Protein AF-A0A0J7YP40-F1 (afdb_monomer_lite)

InterPro domains:
  IPR021047 Mannosyltransferase 1, CMT1 [PF11735] (93-176)
  IPR021047 Mannosyltransferase 1, CMT1 [PTHR34144] (79-176)

Structure (mmCIF, N/CA/C/O backbone):
data_AF-A0A0J7YP40-F1
#
_entry.id   AF-A0A0J7YP40-F1
#
loop_
_atom_site.group_PDB
_atom_site.id
_atom_site.type_symbol
_atom_site.label_atom_id
_atom_site.label_alt_id
_atom_site.label_comp_id
_atom_site.label_asym_id
_atom_site.label_entity_id
_atom_site.label_seq_id
_atom_site.pdbx_PDB_ins_code
_atom_site.Cartn_x
_atom_site.Cartn_y
_atom_site.Cartn_z
_atom_site.occupancy
_atom_site.B_iso_or_equiv
_atom_site.auth_seq_id
_atom_site.auth_comp_id
_atom_site.auth_asym_id
_atom_site.auth_atom_id
_atom_site.pdbx_PDB_model_num
ATOM 1 N N . MET A 1 1 ? 28.991 -46.142 100.843 1.00 39.66 1 MET A N 1
ATOM 2 C CA . MET A 1 1 ? 30.135 -45.922 101.763 1.00 39.66 1 MET A CA 1
ATOM 3 C C . MET A 1 1 ? 31.035 -44.859 101.138 1.00 39.66 1 MET A C 1
ATOM 5 O O . MET A 1 1 ? 31.374 -45.034 99.983 1.00 39.66 1 MET A O 1
ATOM 9 N N . MET A 1 2 ? 31.098 -43.650 101.729 1.00 40.28 2 MET A N 1
ATOM 10 C CA . MET A 1 2 ? 32.294 -43.048 102.390 1.00 40.28 2 MET A CA 1
ATOM 11 C C . MET A 1 2 ? 33.470 -42.785 101.426 1.00 40.28 2 MET A C 1
ATOM 13 O O . MET A 1 2 ? 33.826 -43.689 100.695 1.00 40.28 2 MET A O 1
ATOM 17 N N . ARG A 1 3 ? 34.196 -41.657 101.361 1.00 39.19 3 ARG A N 1
ATOM 18 C CA . ARG A 1 3 ? 34.446 -40.429 102.162 1.00 39.19 3 ARG A CA 1
ATOM 19 C C . ARG A 1 3 ? 35.224 -39.481 101.203 1.00 39.19 3 ARG A C 1
ATOM 21 O O . ARG A 1 3 ? 36.036 -39.969 100.434 1.00 39.19 3 ARG A O 1
ATOM 28 N N . PHE A 1 4 ? 34.892 -38.199 101.042 1.00 45.31 4 PHE A N 1
ATOM 29 C CA . PHE A 1 4 ? 35.389 -37.008 101.766 1.00 45.31 4 PHE A CA 1
ATOM 30 C C . PHE A 1 4 ? 36.916 -36.727 101.788 1.00 45.31 4 PHE A C 1
ATOM 32 O O . PHE A 1 4 ? 37.650 -37.417 102.487 1.00 45.31 4 PHE A O 1
ATOM 39 N N . ARG A 1 5 ? 37.270 -35.562 101.197 1.00 44.53 5 ARG A N 1
ATOM 40 C CA . ARG A 1 5 ? 38.175 -34.461 101.646 1.00 44.53 5 ARG A CA 1
ATOM 41 C C . ARG A 1 5 ? 39.448 -34.180 100.831 1.00 44.53 5 ARG A C 1
ATOM 43 O O . ARG A 1 5 ? 40.291 -35.047 100.672 1.00 44.53 5 ARG A O 1
ATOM 50 N N . GLY A 1 6 ? 39.620 -32.890 100.496 1.00 41.06 6 GLY A N 1
ATOM 51 C CA . GLY A 1 6 ? 40.925 -32.268 100.238 1.00 41.06 6 GLY A CA 1
ATOM 52 C C . GLY A 1 6 ? 40.904 -30.922 99.486 1.00 41.06 6 GLY A C 1
ATOM 53 O O . GLY A 1 6 ? 41.303 -30.879 98.334 1.00 41.06 6 GLY A O 1
ATOM 54 N N . LEU A 1 7 ? 40.466 -29.833 100.132 1.00 44.47 7 LEU A N 1
ATOM 55 C CA . LEU A 1 7 ? 41.018 -28.461 99.957 1.00 44.47 7 LEU A CA 1
ATOM 56 C C . LEU A 1 7 ? 42.081 -28.260 101.074 1.00 44.47 7 LEU A C 1
ATOM 58 O O . LEU A 1 7 ? 42.021 -29.065 102.012 1.00 44.47 7 LEU A O 1
ATOM 62 N N . PRO A 1 8 ? 42.981 -27.238 101.105 1.00 65.12 8 PRO A N 1
ATOM 63 C CA . PRO A 1 8 ? 42.930 -25.884 100.503 1.00 65.12 8 PRO A CA 1
ATOM 64 C C . PRO A 1 8 ? 44.273 -25.458 99.820 1.00 65.12 8 PRO A C 1
ATOM 66 O O . PRO A 1 8 ? 45.172 -26.279 99.720 1.00 65.12 8 PRO A O 1
ATOM 69 N N . THR A 1 9 ? 44.457 -24.277 99.204 1.00 48.59 9 THR A N 1
ATOM 70 C CA . THR A 1 9 ? 44.850 -22.992 99.840 1.00 48.59 9 THR A CA 1
ATOM 71 C C . THR A 1 9 ? 44.718 -21.785 98.885 1.00 48.59 9 THR A C 1
ATOM 73 O O . THR A 1 9 ? 45.207 -21.813 97.760 1.00 48.59 9 THR A O 1
ATOM 76 N N . SER A 1 10 ? 44.105 -20.711 99.399 1.00 47.28 10 SER A N 1
ATOM 77 C CA . SER A 1 10 ? 44.165 -19.290 98.964 1.00 47.28 10 SER A CA 1
ATOM 78 C C . SER A 1 10 ? 45.538 -18.655 99.338 1.00 47.28 10 SER A C 1
ATOM 80 O O . SER A 1 10 ? 46.290 -19.376 99.998 1.00 47.28 10 SER A O 1
ATOM 82 N N . PRO A 1 11 ? 45.897 -17.361 99.075 1.00 58.59 11 PRO A N 1
ATOM 83 C CA . PRO A 1 11 ? 45.049 -16.194 98.738 1.00 58.59 11 PRO A CA 1
ATOM 84 C C . PRO A 1 11 ? 45.620 -15.161 97.712 1.00 58.59 11 PRO A C 1
ATOM 86 O O . PRO A 1 11 ? 46.796 -15.171 97.370 1.00 58.59 11 PRO A O 1
ATOM 89 N N . SER A 1 12 ? 44.793 -14.160 97.362 1.00 44.44 12 SER A N 1
ATOM 90 C CA . SER A 1 12 ? 45.081 -12.711 97.543 1.00 44.44 12 SER A CA 1
ATOM 91 C C . SER A 1 12 ? 44.938 -11.779 96.320 1.00 44.44 12 SER A C 1
ATOM 93 O O . SER A 1 12 ? 45.578 -11.961 95.292 1.00 44.44 12 SER A O 1
ATOM 95 N N . ALA A 1 13 ? 44.181 -10.700 96.578 1.00 46.19 13 ALA A N 1
ATOM 96 C CA . ALA A 1 13 ? 44.248 -9.332 96.039 1.00 46.19 13 ALA A CA 1
ATOM 97 C C . ALA A 1 13 ? 43.565 -8.959 94.696 1.00 46.19 13 ALA A C 1
ATOM 99 O O . ALA A 1 13 ? 44.103 -9.111 93.606 1.00 46.19 13 ALA A O 1
ATOM 100 N N . SER A 1 14 ? 42.395 -8.323 94.840 1.00 45.34 14 SER A N 1
ATOM 101 C CA . SER A 1 14 ? 41.750 -7.317 93.962 1.00 45.34 14 SER A CA 1
ATOM 102 C C . SER A 1 14 ? 42.517 -5.959 93.995 1.00 45.34 14 SER A C 1
ATOM 104 O O . SER A 1 14 ? 43.523 -5.890 94.700 1.00 45.34 14 SER A O 1
ATOM 106 N N . PRO A 1 15 ? 42.012 -4.797 93.495 1.00 62.66 15 PRO A N 1
ATOM 107 C CA . PRO A 1 15 ? 41.138 -4.438 92.352 1.00 62.66 15 PRO A CA 1
ATOM 108 C C . PRO A 1 15 ? 41.647 -3.187 91.556 1.00 62.66 15 PRO A C 1
ATOM 110 O O . PRO A 1 15 ? 42.457 -2.418 92.060 1.00 62.66 15 PRO A O 1
ATOM 113 N N . THR A 1 16 ? 41.115 -2.884 90.357 1.00 46.91 16 THR A N 1
ATOM 114 C CA . THR A 1 16 ? 41.005 -1.509 89.759 1.00 46.91 16 THR A CA 1
ATOM 115 C C . THR A 1 16 ? 40.240 -1.611 88.421 1.00 46.91 16 THR A C 1
ATOM 117 O O . THR A 1 16 ? 40.677 -2.321 87.530 1.00 46.91 16 THR A O 1
ATOM 120 N N . ARG A 1 17 ? 38.967 -1.205 88.288 1.00 43.84 17 ARG A N 1
ATOM 121 C CA . ARG A 1 17 ? 38.356 0.144 88.170 1.00 43.84 17 ARG A CA 1
ATOM 122 C C . ARG A 1 17 ? 38.674 0.878 86.853 1.00 43.84 17 ARG A C 1
ATOM 124 O O . ARG A 1 17 ? 39.747 1.452 86.740 1.00 43.84 17 ARG A O 1
ATOM 131 N N . SER A 1 18 ? 37.696 0.933 85.938 1.00 46.22 18 SER A N 1
ATOM 132 C CA . SER A 1 18 ? 37.296 2.050 85.032 1.00 46.22 18 SER A CA 1
ATOM 133 C C . SER A 1 18 ? 36.502 1.453 83.850 1.00 46.22 18 SER A C 1
ATOM 135 O O . SER A 1 18 ? 36.975 0.549 83.182 1.00 46.22 18 SER A O 1
ATOM 137 N N . ALA A 1 19 ? 35.183 1.639 83.778 1.00 47.75 19 ALA A N 1
ATOM 138 C CA . ALA A 1 19 ? 34.480 2.805 83.237 1.00 47.75 19 ALA A CA 1
ATOM 139 C C . ALA A 1 19 ? 34.604 2.933 81.702 1.00 47.75 19 ALA A C 1
ATOM 141 O O . ALA A 1 19 ? 35.663 3.269 81.192 1.00 47.75 19 ALA A O 1
ATOM 142 N N . ASP A 1 20 ? 33.461 2.756 81.029 1.00 43.34 20 ASP A N 1
ATOM 143 C CA . ASP A 1 20 ? 32.843 3.765 80.150 1.00 43.34 20 ASP A CA 1
ATOM 144 C C . ASP A 1 20 ? 32.531 3.385 78.683 1.00 43.34 20 ASP A C 1
ATOM 146 O O . ASP A 1 20 ? 33.316 2.800 77.942 1.00 43.34 20 ASP A O 1
ATOM 150 N N . SER A 1 21 ? 31.362 3.887 78.283 1.00 46.31 21 SER A N 1
ATOM 151 C CA . SER A 1 21 ? 30.910 4.272 76.947 1.00 46.31 21 SER A CA 1
ATOM 152 C C . SER A 1 21 ? 30.379 3.210 75.971 1.00 46.31 21 SER A C 1
ATOM 154 O O . SER A 1 21 ? 31.055 2.588 75.159 1.00 46.31 21 SER A O 1
ATOM 156 N N . SER A 1 22 ? 29.052 3.140 75.992 1.00 49.66 22 SER A N 1
ATOM 157 C CA . SER A 1 22 ? 28.159 2.981 74.848 1.00 49.66 22 SER A CA 1
ATOM 158 C C . SER A 1 22 ? 28.626 3.678 73.558 1.00 49.66 22 SER A C 1
ATOM 160 O O . SER A 1 22 ? 28.793 4.898 73.552 1.00 49.66 22 SER A O 1
ATOM 162 N N . GLN A 1 23 ? 28.649 2.954 72.434 1.00 51.03 23 GLN A N 1
ATOM 163 C CA . GLN A 1 23 ? 28.445 3.545 71.106 1.00 51.03 23 GLN A CA 1
ATOM 164 C C . GLN A 1 23 ? 27.431 2.730 70.289 1.00 51.03 23 GLN A C 1
ATOM 166 O O . GLN A 1 23 ? 27.604 1.547 70.009 1.00 51.03 23 GLN A O 1
ATOM 171 N N . SER A 1 24 ? 26.337 3.415 69.960 1.00 46.12 24 SER A N 1
ATOM 172 C CA . SER A 1 24 ? 25.225 3.004 69.101 1.00 46.12 24 SER A CA 1
ATOM 173 C C . SER A 1 24 ? 25.633 3.021 67.618 1.00 46.12 24 SER A C 1
ATOM 175 O O . SER A 1 24 ? 26.339 3.946 67.212 1.00 46.12 24 SER A O 1
ATOM 177 N N . PRO A 1 25 ? 25.165 2.086 66.766 1.00 44.78 25 PRO A N 1
ATOM 178 C CA . PRO A 1 25 ? 25.345 2.194 65.327 1.00 44.78 25 PRO A CA 1
ATOM 179 C C . PRO A 1 25 ? 24.232 3.066 64.725 1.00 44.78 25 PRO A C 1
ATOM 181 O O . PRO A 1 25 ? 23.119 2.609 64.455 1.00 44.78 25 PRO A O 1
ATOM 184 N N . SER A 1 26 ? 24.539 4.335 64.461 1.00 50.38 26 SER A N 1
ATOM 185 C CA . SER A 1 26 ? 23.701 5.239 63.671 1.00 50.38 26 SER A CA 1
ATOM 186 C C . SER A 1 26 ? 23.704 4.831 62.189 1.00 50.38 26 SER A C 1
ATOM 188 O O . SER A 1 26 ? 24.499 5.289 61.371 1.00 50.38 26 SER A O 1
ATOM 190 N N . ARG A 1 27 ? 22.762 3.962 61.806 1.00 53.00 27 ARG A N 1
ATOM 191 C CA . ARG A 1 27 ? 22.395 3.715 60.401 1.00 53.00 27 ARG A CA 1
ATOM 192 C C . ARG A 1 27 ? 21.498 4.850 59.892 1.00 53.00 27 ARG A C 1
ATOM 194 O O . ARG A 1 27 ? 20.284 4.715 59.814 1.00 53.00 27 ARG A O 1
ATOM 201 N N . GLY A 1 28 ? 22.117 5.966 59.519 1.00 48.25 28 GLY A N 1
ATOM 202 C CA . GLY A 1 28 ? 21.492 7.042 58.749 1.00 48.25 28 GLY A CA 1
ATOM 203 C C . GLY A 1 28 ? 22.189 7.179 57.402 1.00 48.25 28 GLY A C 1
ATOM 204 O O . GLY A 1 28 ? 23.058 8.028 57.241 1.00 48.25 28 GLY A O 1
ATOM 205 N N . ARG A 1 29 ? 21.857 6.314 56.435 1.00 54.88 29 ARG A N 1
ATOM 206 C CA . ARG A 1 29 ? 22.347 6.437 55.056 1.00 54.88 29 ARG A CA 1
ATOM 207 C C . ARG A 1 29 ? 21.562 7.577 54.396 1.00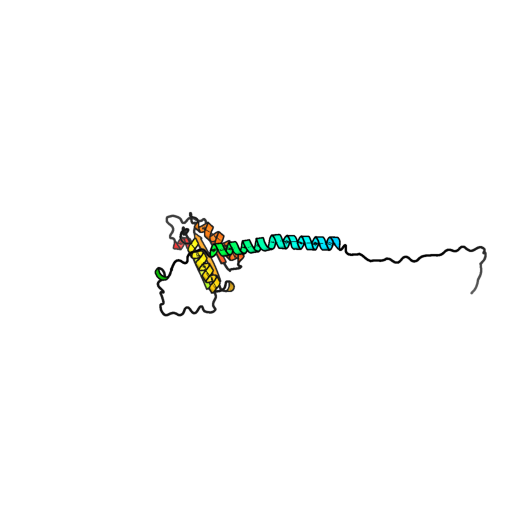 54.88 29 ARG A C 1
ATOM 209 O O . ARG A 1 29 ? 20.516 7.347 53.799 1.00 54.88 29 ARG A O 1
ATOM 216 N N . LEU A 1 30 ? 22.036 8.806 54.596 1.00 56.91 30 LEU A N 1
ATOM 217 C CA . LEU A 1 30 ? 21.569 9.996 53.890 1.00 56.91 30 LEU A CA 1
ATOM 218 C C . LEU A 1 30 ? 21.692 9.726 52.389 1.00 56.91 30 LEU A C 1
ATOM 220 O O . LEU A 1 30 ? 22.792 9.553 51.868 1.00 56.91 30 LEU A O 1
ATOM 224 N N . LEU A 1 31 ? 20.549 9.623 51.712 1.00 60.34 31 LEU A N 1
ATOM 225 C CA . LEU A 1 31 ? 20.492 9.672 50.259 1.00 60.34 31 LEU A CA 1
ATOM 226 C C . LEU A 1 31 ? 21.111 11.003 49.842 1.00 60.34 31 LEU A C 1
ATOM 228 O O . LEU A 1 31 ? 20.612 12.063 50.218 1.00 60.34 31 LEU A O 1
ATOM 232 N N . ASP A 1 32 ? 22.219 10.928 49.113 1.00 64.88 32 ASP A N 1
ATOM 233 C CA . ASP A 1 32 ? 22.899 12.078 48.540 1.00 64.88 32 ASP A CA 1
ATOM 234 C C . ASP A 1 32 ? 21.933 12.781 47.575 1.00 64.88 32 ASP A C 1
ATOM 236 O O . ASP A 1 32 ? 21.699 12.361 46.437 1.00 64.88 32 ASP A O 1
ATOM 240 N N . THR A 1 33 ? 21.286 13.829 48.081 1.00 69.44 33 THR A N 1
ATOM 241 C CA . THR A 1 33 ? 20.255 14.596 47.377 1.00 69.44 33 THR A CA 1
ATOM 242 C C . THR A 1 33 ? 20.808 15.254 46.117 1.00 69.44 33 THR A C 1
ATOM 244 O O . THR A 1 33 ? 20.043 15.569 45.205 1.00 69.44 33 THR A O 1
ATOM 247 N N . SER A 1 34 ? 22.131 15.418 46.021 1.00 74.25 34 SER A N 1
ATOM 248 C CA . SER A 1 34 ? 22.795 15.957 44.840 1.00 74.25 34 SER A CA 1
ATOM 249 C C . SER A 1 34 ? 22.757 14.968 43.669 1.00 74.25 34 SER A C 1
ATOM 251 O O . SER A 1 34 ? 22.319 15.337 42.579 1.00 74.25 34 SER A O 1
ATOM 253 N N . ALA A 1 35 ? 23.095 13.697 43.901 1.00 76.88 35 ALA A N 1
ATOM 254 C CA . ALA A 1 35 ? 23.077 12.648 42.883 1.00 76.88 35 ALA A CA 1
ATOM 255 C C . ALA A 1 35 ? 21.660 12.404 42.338 1.00 76.88 35 ALA A C 1
ATOM 257 O O . ALA A 1 35 ? 21.463 12.248 41.132 1.00 76.88 35 ALA A O 1
ATOM 258 N N . PHE A 1 36 ? 20.656 12.454 43.217 1.00 79.81 36 PHE A N 1
ATOM 259 C CA . PHE A 1 36 ? 19.253 12.324 42.823 1.00 79.81 36 PHE A CA 1
ATOM 260 C C . PHE A 1 36 ? 18.783 13.491 41.942 1.00 79.81 36 PHE A C 1
ATOM 262 O O . PHE A 1 36 ? 18.104 13.282 40.936 1.00 79.81 36 PHE A O 1
ATOM 269 N N . ARG A 1 37 ? 19.198 14.724 42.263 1.00 84.44 37 ARG A N 1
ATOM 270 C CA . ARG A 1 37 ? 18.891 15.902 41.438 1.00 84.44 37 ARG A CA 1
ATOM 271 C C . ARG A 1 37 ? 19.542 15.799 40.059 1.00 84.44 37 ARG A C 1
ATOM 273 O O . ARG A 1 37 ? 18.862 16.039 39.066 1.00 84.44 37 ARG A O 1
ATOM 280 N N . TRP A 1 38 ? 20.807 15.385 39.980 1.00 86.38 38 TRP A N 1
A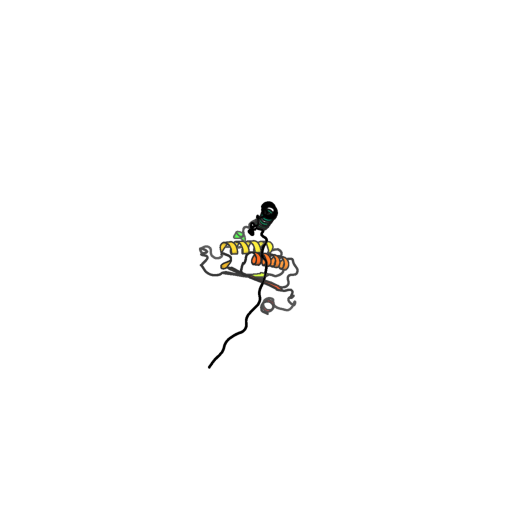TOM 281 C CA . TRP A 1 38 ? 21.496 15.176 38.701 1.00 86.38 38 TRP A CA 1
ATOM 282 C C . TRP A 1 38 ? 20.844 14.088 37.841 1.00 86.38 38 TRP A C 1
ATOM 284 O O . TRP A 1 38 ? 20.699 14.279 36.634 1.00 86.38 38 TRP A O 1
ATOM 294 N N . ALA A 1 39 ? 20.374 12.996 38.449 1.00 85.56 39 ALA A N 1
ATOM 295 C CA . ALA A 1 39 ? 19.645 11.949 37.735 1.00 85.56 39 ALA A CA 1
ATOM 296 C C . ALA A 1 39 ? 18.328 12.465 37.128 1.00 85.56 39 ALA A C 1
ATOM 298 O O . ALA A 1 39 ? 18.036 12.181 35.966 1.00 85.56 39 ALA A O 1
ATOM 299 N N . ILE A 1 40 ? 17.563 13.277 37.869 1.00 87.19 40 ILE A N 1
ATOM 300 C CA . ILE A 1 40 ? 16.329 13.894 37.353 1.00 87.19 40 ILE A CA 1
ATOM 301 C C . ILE A 1 40 ? 16.636 14.843 36.192 1.00 87.19 40 ILE A C 1
ATOM 303 O O . ILE A 1 40 ? 15.962 14.777 35.165 1.00 87.19 40 ILE A O 1
ATOM 307 N N . PHE A 1 41 ? 17.660 15.692 36.320 1.00 89.31 41 PHE A N 1
ATOM 308 C CA . PHE A 1 41 ? 18.065 16.593 35.237 1.00 89.31 41 PHE A CA 1
ATOM 309 C C . PHE A 1 41 ? 18.489 15.828 33.982 1.00 89.31 41 PHE A C 1
ATOM 311 O O . PHE A 1 41 ? 18.100 16.208 32.879 1.00 89.31 41 PHE A O 1
ATOM 318 N N . PHE A 1 42 ? 19.232 14.733 34.138 1.00 88.69 42 PHE A N 1
ATOM 319 C CA . PHE A 1 42 ? 19.647 13.895 33.019 1.00 88.69 42 PHE A CA 1
ATOM 320 C C . PHE A 1 42 ? 18.451 13.235 32.321 1.00 88.69 42 PHE A C 1
ATOM 322 O O . PHE A 1 42 ? 18.344 13.298 31.098 1.00 88.69 42 PHE A O 1
ATOM 329 N N . ILE A 1 43 ? 17.508 12.669 33.083 1.00 88.94 43 ILE A N 1
ATOM 330 C CA . ILE A 1 43 ? 16.284 12.073 32.526 1.00 88.94 43 ILE A CA 1
ATOM 331 C C . ILE A 1 43 ? 15.446 13.138 31.808 1.00 88.94 43 ILE A C 1
ATOM 333 O O . ILE A 1 43 ? 15.015 12.914 30.678 1.00 88.94 43 ILE A O 1
ATOM 337 N N . ALA A 1 44 ? 15.253 14.308 32.421 1.00 89.19 44 ALA A N 1
ATOM 338 C CA . ALA A 1 44 ? 14.511 15.407 31.811 1.00 89.19 44 ALA A CA 1
ATOM 339 C C . ALA A 1 44 ? 15.171 15.880 30.507 1.00 89.19 44 ALA A C 1
ATOM 341 O O . ALA A 1 44 ? 14.476 16.072 29.513 1.00 89.19 44 ALA A O 1
ATOM 342 N N . LEU A 1 45 ? 16.502 15.997 30.475 1.00 91.12 45 LEU A N 1
ATOM 343 C CA . LEU A 1 45 ? 17.256 16.368 29.278 1.00 91.12 45 LEU A CA 1
ATOM 344 C C . LEU A 1 45 ? 17.094 15.329 28.160 1.00 91.12 45 LEU A C 1
ATOM 346 O O . LEU A 1 45 ? 16.833 15.699 27.017 1.00 91.12 45 LEU A O 1
ATOM 350 N N . VAL A 1 46 ? 17.198 14.037 28.484 1.00 88.12 46 VAL A N 1
ATOM 351 C CA . VAL A 1 46 ? 16.989 12.955 27.510 1.00 88.12 46 VAL A CA 1
ATOM 352 C C . VAL A 1 46 ? 15.568 13.003 26.955 1.00 88.12 46 VAL A C 1
ATOM 354 O O . VAL A 1 46 ? 15.401 12.950 25.741 1.00 88.12 46 VAL A O 1
ATOM 357 N N . VAL A 1 47 ? 14.549 13.174 27.802 1.00 88.00 47 VAL A N 1
ATOM 358 C CA . VAL A 1 47 ? 13.150 13.283 27.358 1.00 88.00 47 VAL A CA 1
ATOM 359 C C . VAL A 1 47 ? 12.946 14.523 26.485 1.00 88.00 47 VAL A C 1
ATOM 361 O O . VAL A 1 47 ? 12.373 14.412 25.405 1.00 88.00 47 VAL A O 1
ATOM 364 N N . ILE A 1 48 ? 13.457 15.687 26.885 1.00 88.19 48 ILE A N 1
ATOM 365 C CA . ILE A 1 48 ? 13.328 16.937 26.119 1.00 88.19 48 ILE A CA 1
ATOM 366 C C . ILE A 1 48 ? 14.031 16.844 24.760 1.00 88.19 48 ILE A C 1
ATOM 368 O O . ILE A 1 48 ? 13.551 17.433 23.798 1.00 88.19 48 ILE A O 1
ATOM 372 N N . LEU A 1 49 ? 15.132 16.099 24.647 1.00 83.19 49 LEU A N 1
ATOM 373 C CA . LEU A 1 49 ? 15.845 15.937 23.379 1.00 83.19 49 LEU A CA 1
ATOM 374 C C . LEU A 1 49 ? 15.239 14.835 22.491 1.00 83.19 49 LEU A C 1
ATOM 376 O O . LEU A 1 49 ? 15.111 15.025 21.282 1.00 83.19 49 LEU A O 1
ATOM 380 N N . PHE A 1 50 ? 14.829 13.697 23.061 1.00 81.44 50 PHE A N 1
ATOM 381 C CA . PHE A 1 50 ? 14.340 12.545 22.287 1.00 81.44 50 PHE A CA 1
ATOM 382 C C . PHE A 1 50 ? 12.842 12.591 21.973 1.00 81.44 50 PHE A C 1
ATOM 384 O O . PHE A 1 50 ? 12.423 12.157 20.895 1.00 81.44 50 PHE A O 1
ATOM 391 N N . LEU A 1 51 ? 12.009 13.107 22.878 1.00 79.31 51 LEU A N 1
ATOM 392 C CA . LEU A 1 51 ? 10.559 13.129 22.690 1.00 79.31 51 LEU A CA 1
ATOM 393 C C . LEU A 1 51 ? 10.133 13.993 21.484 1.00 79.31 51 LEU A C 1
ATOM 395 O O . LEU A 1 51 ? 9.428 13.465 20.627 1.00 79.31 51 LEU A O 1
ATOM 399 N N . PRO A 1 52 ? 10.584 15.253 21.309 1.00 78.44 52 PRO A N 1
ATOM 400 C CA . PRO A 1 52 ? 10.196 16.041 20.139 1.00 78.44 52 PRO A CA 1
ATOM 401 C C . PRO A 1 52 ? 10.788 15.486 18.841 1.00 78.44 52 PRO A C 1
ATOM 403 O O . PRO A 1 52 ? 10.135 15.577 17.805 1.00 78.44 52 PRO A O 1
ATOM 406 N N . TYR A 1 53 ? 11.966 14.852 18.878 1.00 80.06 53 TYR A N 1
ATOM 407 C CA . TYR A 1 53 ? 12.549 14.209 17.697 1.00 80.06 53 TYR A CA 1
ATOM 408 C C . TYR A 1 53 ? 11.696 13.030 17.213 1.00 80.06 53 TYR A C 1
ATOM 410 O O . TYR A 1 53 ? 11.368 12.928 16.030 1.00 80.06 53 TYR A O 1
ATOM 418 N N . THR A 1 54 ? 11.271 12.160 18.132 1.00 77.81 54 THR A N 1
ATOM 419 C CA . THR A 1 54 ? 10.412 11.013 17.798 1.00 77.81 54 THR A CA 1
ATOM 420 C C . THR A 1 54 ? 9.017 11.448 17.347 1.00 77.81 54 THR A C 1
ATOM 422 O O . THR A 1 54 ? 8.475 10.876 16.397 1.00 77.81 54 THR A O 1
ATOM 425 N N . LEU A 1 55 ? 8.456 12.492 17.961 1.00 78.69 55 LEU A N 1
ATOM 426 C CA . LEU A 1 55 ? 7.149 13.045 17.604 1.00 78.69 55 LEU A CA 1
ATOM 427 C C . LEU A 1 55 ? 7.190 13.748 16.237 1.00 78.69 55 LEU A C 1
ATOM 429 O O . LEU A 1 55 ? 6.338 13.486 15.389 1.00 78.69 55 LEU A O 1
ATOM 433 N N . ALA A 1 56 ? 8.231 14.542 15.968 1.00 76.12 56 ALA A N 1
ATOM 434 C CA . ALA A 1 56 ? 8.459 15.167 14.666 1.00 76.12 56 ALA A CA 1
ATOM 435 C C . ALA A 1 56 ? 8.696 14.128 13.561 1.00 76.12 56 ALA A C 1
ATOM 437 O O . ALA A 1 56 ? 8.135 14.257 12.476 1.00 76.12 56 ALA A O 1
ATOM 438 N N . ALA A 1 57 ? 9.457 13.062 13.828 1.00 71.56 57 ALA A N 1
ATOM 439 C CA . ALA A 1 57 ? 9.662 11.975 12.869 1.00 71.56 57 ALA A CA 1
ATOM 440 C C . ALA A 1 57 ? 8.357 11.221 12.552 1.00 71.56 57 ALA A C 1
ATOM 442 O O . ALA A 1 57 ? 8.115 10.862 11.395 1.00 71.56 57 ALA A O 1
ATOM 443 N N . ARG A 1 58 ? 7.491 11.013 13.555 1.00 69.81 58 ARG A N 1
ATOM 444 C CA . ARG A 1 58 ? 6.148 10.437 13.363 1.00 69.81 58 ARG A CA 1
ATOM 445 C C . ARG A 1 58 ? 5.245 11.360 12.542 1.00 69.81 58 ARG A C 1
ATOM 447 O O . ARG A 1 58 ? 4.588 10.877 11.619 1.00 69.81 58 ARG A O 1
ATOM 454 N N . LEU A 1 59 ? 5.270 12.665 12.816 1.00 70.06 59 LEU A N 1
ATOM 455 C CA . LEU A 1 59 ? 4.516 13.680 12.070 1.00 70.06 59 LEU A CA 1
ATOM 456 C C . LEU A 1 59 ? 5.002 13.829 10.619 1.00 70.06 59 LEU A C 1
ATOM 458 O O . LEU A 1 59 ? 4.197 13.888 9.695 1.00 70.06 59 LEU A O 1
ATOM 462 N N . LEU A 1 60 ? 6.316 13.824 10.372 1.00 65.81 60 LEU A N 1
ATOM 463 C CA . LEU A 1 60 ? 6.852 13.911 9.009 1.00 65.81 60 LEU A CA 1
ATOM 464 C C . LEU A 1 60 ? 6.501 12.677 8.169 1.00 65.81 60 LEU A C 1
ATOM 466 O O . LEU A 1 60 ? 6.212 12.805 6.976 1.00 65.81 60 LEU A O 1
ATOM 470 N N . LYS A 1 61 ? 6.519 11.484 8.780 1.00 59.53 61 LYS A N 1
ATOM 471 C CA . LYS A 1 61 ? 6.090 10.245 8.113 1.00 59.53 61 LYS A CA 1
ATOM 472 C C . LYS A 1 61 ? 4.616 10.297 7.709 1.00 59.53 61 LYS A C 1
ATOM 474 O O . LYS A 1 61 ? 4.297 9.882 6.599 1.00 59.53 61 LYS A O 1
ATOM 479 N N . THR A 1 62 ? 3.744 10.834 8.562 1.00 57.16 62 THR A N 1
ATOM 480 C CA . THR A 1 62 ? 2.312 10.996 8.249 1.00 57.16 62 THR A CA 1
ATOM 481 C C . THR A 1 62 ? 2.085 12.052 7.166 1.00 57.16 62 THR A C 1
ATOM 483 O O . THR A 1 62 ? 1.372 11.794 6.200 1.00 57.16 62 THR A O 1
ATOM 486 N N . MET A 1 63 ? 2.764 13.199 7.241 1.00 55.53 63 MET A N 1
ATOM 487 C CA . MET A 1 63 ? 2.609 14.287 6.264 1.00 55.53 63 MET A CA 1
ATOM 488 C C . MET A 1 63 ? 3.071 13.912 4.848 1.00 55.53 63 MET A C 1
ATOM 490 O O . MET A 1 63 ? 2.458 14.342 3.872 1.00 55.53 63 MET A O 1
ATOM 494 N N . ARG A 1 64 ? 4.106 13.068 4.700 1.00 54.50 64 ARG A N 1
ATOM 495 C CA . ARG A 1 64 ? 4.549 12.590 3.374 1.00 54.50 64 ARG A CA 1
ATOM 496 C C . ARG A 1 64 ? 3.513 11.722 2.655 1.00 54.50 64 ARG A C 1
ATOM 498 O O . ARG A 1 64 ? 3.521 11.698 1.430 1.00 54.50 64 ARG A O 1
ATOM 505 N N . PHE A 1 65 ? 2.623 11.052 3.385 1.00 51.84 65 PHE A N 1
ATOM 506 C CA . PHE A 1 65 ? 1.540 10.258 2.796 1.00 51.84 65 PHE A CA 1
ATOM 507 C C . PHE A 1 65 ? 0.322 11.102 2.389 1.00 51.84 65 PHE A C 1
ATOM 509 O O . PHE A 1 65 ? -0.424 10.706 1.498 1.00 51.84 65 PHE A O 1
ATOM 516 N N . LEU A 1 66 ? 0.134 12.279 2.992 1.00 53.16 66 LEU A N 1
ATOM 517 C CA . LEU A 1 66 ? -1.061 13.110 2.797 1.00 53.16 66 LEU A CA 1
ATOM 518 C C . LEU A 1 66 ? -1.019 13.999 1.546 1.00 53.16 66 LEU A C 1
ATOM 520 O O . LEU A 1 66 ? -2.046 14.553 1.170 1.00 53.16 66 LEU A O 1
ATOM 524 N N . ASN A 1 67 ? 0.135 14.137 0.885 1.00 49.81 67 ASN A N 1
ATOM 525 C CA . ASN A 1 67 ? 0.290 15.050 -0.256 1.00 49.81 67 ASN A CA 1
ATOM 526 C C . ASN A 1 67 ? 0.040 14.390 -1.628 1.00 49.81 67 ASN A C 1
ATOM 528 O O . ASN A 1 67 ? 0.373 14.958 -2.669 1.00 49.81 67 ASN A O 1
ATOM 532 N N . VAL A 1 68 ? -0.531 13.181 -1.646 1.00 55.50 68 VAL A N 1
ATOM 533 C CA . VAL A 1 68 ? -1.017 12.551 -2.879 1.00 55.50 68 VAL A CA 1
ATOM 534 C C . VAL A 1 68 ? -2.314 13.249 -3.266 1.00 55.50 68 VAL A C 1
ATOM 536 O O . VAL A 1 68 ? -3.326 13.116 -2.580 1.00 55.50 68 VAL A O 1
ATOM 539 N N . GLN A 1 69 ? -2.282 14.007 -4.362 1.00 54.59 69 GLN A N 1
ATOM 540 C CA . GLN A 1 69 ? -3.487 14.621 -4.913 1.00 54.59 69 GLN A CA 1
ATOM 541 C C . GLN A 1 69 ? -4.522 13.519 -5.188 1.00 54.59 69 GLN A C 1
ATOM 543 O O . GLN A 1 69 ? -4.191 12.543 -5.870 1.00 54.59 69 GLN A O 1
ATOM 548 N N . PRO A 1 70 ? -5.754 13.625 -4.658 1.00 56.16 70 PRO A N 1
ATOM 549 C CA . PRO A 1 70 ? -6.786 12.643 -4.932 1.00 56.16 70 PRO A CA 1
ATOM 550 C C . PRO A 1 70 ? -7.132 12.719 -6.420 1.00 56.16 70 PRO A C 1
ATOM 552 O O . PRO A 1 70 ? -7.746 13.678 -6.882 1.00 56.16 70 PRO A O 1
ATOM 555 N N . MET A 1 71 ? -6.710 11.717 -7.188 1.00 58.03 71 MET A N 1
ATOM 556 C CA . MET A 1 71 ? -7.180 11.564 -8.558 1.00 58.03 71 MET A CA 1
ATOM 557 C C . MET A 1 71 ? -8.669 11.209 -8.497 1.00 58.03 71 MET A C 1
ATOM 559 O O . MET A 1 71 ? -9.063 10.307 -7.756 1.00 58.03 71 MET A O 1
ATOM 563 N N . ASP A 1 72 ? -9.501 11.937 -9.241 1.00 64.25 72 ASP A N 1
ATOM 564 C CA . ASP A 1 72 ? -10.931 11.652 -9.321 1.00 64.25 72 ASP A CA 1
ATOM 565 C C . ASP A 1 72 ? -11.158 10.314 -10.043 1.00 64.25 72 ASP A C 1
ATOM 567 O O . ASP A 1 72 ? -11.204 10.228 -11.273 1.00 64.25 72 ASP A O 1
ATOM 571 N N . MET A 1 73 ? -11.281 9.249 -9.250 1.00 60.31 73 MET A N 1
ATOM 572 C CA . MET A 1 73 ? -11.511 7.891 -9.738 1.00 60.31 73 MET A CA 1
ATOM 573 C C . MET A 1 73 ? -12.938 7.685 -10.257 1.00 60.31 73 MET A C 1
ATOM 575 O O . MET A 1 73 ? -13.189 6.656 -10.883 1.00 60.31 73 MET A O 1
ATOM 579 N N . SER A 1 74 ? -13.867 8.635 -10.068 1.00 62.84 74 SER A N 1
ATOM 580 C CA . SER A 1 74 ? -15.250 8.495 -10.556 1.00 62.84 74 SER A CA 1
ATOM 581 C C . SER A 1 74 ? -15.323 8.350 -12.079 1.00 62.84 74 SER A C 1
ATOM 583 O O . SER A 1 74 ? -16.210 7.673 -12.598 1.00 62.84 74 SER A O 1
ATOM 585 N N . ARG A 1 75 ? -14.342 8.917 -12.795 1.00 62.53 75 ARG A N 1
ATOM 586 C CA . ARG A 1 75 ? -14.229 8.812 -14.256 1.00 62.53 75 ARG A CA 1
ATOM 587 C C . ARG A 1 75 ? -13.744 7.446 -14.738 1.00 62.53 75 ARG A C 1
ATOM 589 O O . ARG A 1 75 ? -14.082 7.052 -15.848 1.00 62.53 75 ARG A O 1
ATOM 596 N N . TYR A 1 76 ? -12.965 6.733 -13.925 1.00 58.41 76 TYR A N 1
ATOM 597 C CA . TYR A 1 76 ? -12.352 5.450 -14.296 1.00 58.41 76 TYR A CA 1
ATOM 598 C C . TYR A 1 76 ? -13.103 4.251 -13.712 1.00 58.41 76 TYR A C 1
ATOM 600 O O . TYR A 1 76 ? -13.186 3.195 -14.336 1.00 58.41 76 TYR A O 1
ATOM 608 N N . CYS A 1 77 ? -13.692 4.419 -12.531 1.00 58.47 77 CYS A N 1
ATOM 609 C CA . CYS A 1 77 ? 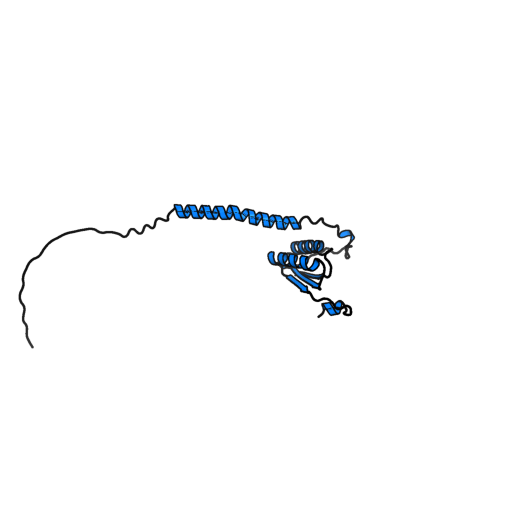-14.508 3.423 -11.858 1.00 58.47 77 CYS A CA 1
ATOM 610 C C . CYS A 1 77 ? -15.974 3.840 -11.951 1.00 58.47 77 CYS A C 1
ATOM 612 O O . CYS A 1 77 ? -16.546 4.354 -10.988 1.00 58.47 77 CYS A O 1
ATOM 614 N N . GLN A 1 78 ? -16.603 3.601 -13.105 1.00 59.22 78 GLN A N 1
ATOM 615 C CA . GLN A 1 78 ? -18.060 3.665 -13.167 1.00 59.22 78 GLN A CA 1
ATOM 616 C C . GLN A 1 78 ? -18.619 2.699 -12.123 1.00 59.22 78 GLN A C 1
ATOM 618 O O . GLN A 1 78 ? -18.285 1.510 -12.111 1.00 59.22 78 GLN A O 1
ATOM 623 N N . ARG A 1 79 ? -19.427 3.231 -11.202 1.00 57.66 79 ARG A N 1
ATOM 624 C CA . ARG A 1 79 ? -20.049 2.455 -10.133 1.00 57.66 79 ARG A CA 1
ATOM 625 C C . ARG A 1 79 ? -20.899 1.360 -10.782 1.00 57.66 79 ARG A C 1
ATOM 627 O O . ARG A 1 79 ? -21.991 1.632 -11.266 1.00 57.66 79 ARG A O 1
ATOM 634 N N . ARG A 1 80 ? -20.382 0.125 -10.802 1.00 62.03 80 ARG A N 1
ATOM 635 C CA . ARG A 1 80 ? -21.026 -1.025 -11.465 1.00 62.03 80 ARG A CA 1
ATOM 636 C C . ARG A 1 80 ? -22.401 -1.354 -10.869 1.00 62.03 80 ARG A C 1
ATOM 638 O O . ARG A 1 80 ? -23.218 -1.968 -11.540 1.00 62.03 80 ARG A O 1
ATOM 645 N N . TYR A 1 81 ? -22.661 -0.890 -9.645 1.00 56.75 81 TYR A N 1
ATOM 646 C CA . TYR A 1 81 ? -23.937 -1.009 -8.948 1.00 56.75 81 TYR A CA 1
ATOM 647 C C . TYR A 1 81 ? -24.392 0.375 -8.464 1.00 56.75 81 TYR A C 1
ATOM 649 O O . TYR A 1 81 ? -23.990 0.844 -7.402 1.00 56.75 81 TYR A O 1
ATOM 657 N N . SER A 1 82 ? -25.202 1.072 -9.265 1.00 56.62 82 SER A N 1
ATOM 658 C CA . SER A 1 82 ? -25.634 2.450 -8.972 1.00 56.62 82 SER A CA 1
ATOM 659 C C . SER A 1 82 ? -26.488 2.568 -7.703 1.00 56.62 82 SER A C 1
ATOM 661 O O . SER A 1 82 ? -26.492 3.628 -7.082 1.00 56.62 82 SER A O 1
ATOM 663 N N . ASN A 1 83 ? -27.155 1.477 -7.304 1.00 62.75 83 ASN A N 1
ATOM 664 C CA . ASN A 1 83 ? -28.180 1.463 -6.255 1.00 62.75 83 ASN A CA 1
ATOM 665 C C . ASN A 1 83 ? -27.807 0.601 -5.035 1.00 62.75 83 ASN A C 1
ATOM 667 O O . ASN A 1 83 ? -28.651 0.374 -4.175 1.00 62.75 83 ASN A O 1
ATOM 671 N N . SER A 1 84 ? -26.575 0.092 -4.948 1.00 59.06 84 SER A N 1
ATOM 672 C CA . SER A 1 84 ? -26.117 -0.612 -3.748 1.00 59.06 84 SER A CA 1
ATOM 673 C C . SER A 1 84 ? -25.604 0.400 -2.728 1.00 59.06 84 SER A C 1
ATOM 675 O O . SER A 1 84 ? -24.583 1.055 -2.965 1.00 59.06 84 SER A O 1
ATOM 677 N N . THR A 1 85 ? -26.272 0.512 -1.584 1.00 58.56 85 THR A N 1
ATOM 678 C CA . THR A 1 85 ? -25.656 1.073 -0.381 1.00 58.56 85 THR A CA 1
ATOM 679 C C . THR A 1 85 ? -24.491 0.153 -0.022 1.00 58.56 85 THR A C 1
ATOM 681 O O . THR A 1 85 ? -24.682 -1.054 0.113 1.00 58.56 85 THR A O 1
ATOM 684 N N . LEU A 1 86 ? -23.267 0.684 0.038 1.00 62.47 86 LEU A N 1
ATOM 685 C CA . LEU A 1 86 ? -22.098 -0.097 0.444 1.00 62.47 86 LEU A CA 1
ATOM 686 C C . LEU A 1 86 ? -22.194 -0.291 1.963 1.00 62.47 86 LEU A C 1
ATOM 688 O O . LEU A 1 86 ? -21.604 0.461 2.734 1.00 62.47 86 LEU A O 1
ATOM 692 N N . GLU A 1 87 ? -23.019 -1.236 2.402 1.00 67.44 87 GLU A N 1
ATOM 693 C CA . GLU A 1 87 ? -23.020 -1.675 3.792 1.00 67.44 87 GLU A CA 1
ATOM 694 C C . GLU A 1 87 ? -21.781 -2.543 3.986 1.00 67.44 87 GLU A C 1
ATOM 696 O O . GLU A 1 87 ? -21.717 -3.694 3.550 1.00 67.44 87 GLU A O 1
ATOM 701 N N . LEU A 1 88 ? -20.740 -1.950 4.569 1.00 69.88 88 LEU A N 1
ATOM 702 C CA . LEU A 1 88 ? -19.556 -2.681 4.992 1.00 69.88 88 LEU A CA 1
ATOM 703 C C . LEU A 1 88 ? -19.973 -3.600 6.144 1.00 69.88 88 LEU A C 1
ATOM 705 O O . LEU A 1 88 ? -19.984 -3.178 7.298 1.00 69.88 88 LEU A O 1
ATOM 709 N N . GLY A 1 89 ? -20.348 -4.839 5.827 1.00 72.50 89 GLY A N 1
ATOM 710 C CA . GLY A 1 89 ? -20.732 -5.830 6.834 1.00 72.50 89 GLY A CA 1
ATOM 711 C C . GLY A 1 89 ? -19.607 -6.097 7.836 1.00 72.50 89 GLY A C 1
ATOM 712 O O . GLY A 1 89 ? -18.452 -5.764 7.576 1.00 72.50 89 GLY A O 1
ATOM 713 N N . ASP A 1 90 ? -19.915 -6.739 8.963 1.00 80.94 90 ASP A N 1
ATOM 714 C CA . ASP A 1 90 ? -18.997 -6.969 10.098 1.00 80.94 90 ASP A CA 1
ATOM 715 C C . ASP A 1 90 ? -17.889 -8.019 9.857 1.00 80.94 90 ASP A C 1
ATOM 717 O O . ASP A 1 90 ? -17.141 -8.377 10.763 1.00 80.94 90 ASP A O 1
ATOM 721 N N . GLY A 1 91 ? -17.727 -8.489 8.618 1.00 87.00 91 GLY A N 1
ATOM 722 C CA . GLY A 1 91 ? -16.748 -9.512 8.253 1.00 87.00 91 GLY A CA 1
ATOM 723 C C . GLY A 1 91 ? -15.291 -9.040 8.210 1.00 87.00 91 GLY A C 1
ATOM 724 O O . GLY A 1 91 ? -14.978 -7.849 8.306 1.00 87.00 91 GLY A O 1
ATOM 725 N N . SER A 1 92 ? -14.393 -10.003 8.023 1.00 92.56 92 SER A N 1
ATOM 726 C CA . SER A 1 92 ? -12.993 -9.746 7.682 1.00 92.56 92 SER A CA 1
ATOM 727 C C . SER A 1 92 ? -12.831 -9.563 6.173 1.00 92.56 92 SER A C 1
ATOM 729 O O . SER A 1 92 ? -13.548 -10.166 5.375 1.00 92.56 92 SER A O 1
ATOM 731 N N . TYR A 1 93 ? -11.855 -8.755 5.784 1.00 94.56 93 TYR A N 1
ATOM 732 C CA . TYR A 1 93 ? -11.566 -8.374 4.412 1.00 94.56 93 TYR A CA 1
ATOM 733 C C . TYR A 1 93 ? -10.180 -8.865 4.010 1.00 94.56 93 TYR A C 1
ATOM 735 O O . TYR A 1 93 ? -9.203 -8.700 4.738 1.00 94.56 93 TYR A O 1
ATOM 743 N N . PHE A 1 94 ? -10.094 -9.434 2.815 1.00 95.25 94 PHE A N 1
ATOM 744 C CA . PHE A 1 94 ? -8.842 -9.878 2.219 1.00 95.25 94 PHE A CA 1
ATOM 745 C C . PHE A 1 94 ? -8.563 -9.044 0.971 1.00 95.25 94 PHE A C 1
ATOM 747 O O . PHE A 1 94 ? -9.362 -9.030 0.034 1.00 95.25 94 PHE A O 1
ATOM 754 N N . ILE A 1 95 ? -7.443 -8.325 0.971 1.00 95.38 95 ILE A N 1
ATOM 755 C CA . ILE A 1 95 ? -7.012 -7.480 -0.143 1.00 95.38 95 ILE A CA 1
ATOM 756 C C . ILE A 1 95 ? -5.860 -8.193 -0.843 1.00 95.38 95 ILE A C 1
ATOM 758 O O . ILE A 1 95 ? -4.810 -8.377 -0.239 1.00 95.38 95 ILE A O 1
ATOM 762 N N . ALA A 1 96 ? -6.048 -8.571 -2.109 1.00 95.56 96 ALA A N 1
ATOM 763 C CA . ALA A 1 96 ? -5.057 -9.304 -2.895 1.00 95.56 96 ALA A CA 1
ATOM 764 C C . ALA A 1 96 ? -4.609 -8.515 -4.129 1.00 95.56 96 ALA A C 1
ATOM 766 O O . ALA A 1 96 ? -5.448 -8.005 -4.876 1.00 95.56 96 ALA A O 1
ATOM 767 N N . LEU A 1 97 ? -3.298 -8.429 -4.365 1.00 94.56 97 LEU A N 1
ATOM 768 C CA . LEU A 1 97 ? -2.729 -7.795 -5.555 1.00 94.56 97 LEU A CA 1
ATOM 769 C C . LEU A 1 97 ? -1.611 -8.643 -6.159 1.00 94.56 97 LEU A C 1
ATOM 771 O O . LEU A 1 97 ? -0.695 -9.057 -5.458 1.00 94.56 97 LEU A O 1
ATOM 775 N N . ASN A 1 98 ? -1.641 -8.794 -7.483 1.00 93.38 98 ASN A N 1
ATOM 776 C CA . ASN A 1 98 ? -0.545 -9.366 -8.261 1.00 93.38 98 ASN A CA 1
ATOM 777 C C . ASN A 1 98 ? 0.091 -8.266 -9.117 1.00 93.38 98 ASN A C 1
ATOM 779 O O . ASN A 1 98 ? -0.594 -7.669 -9.952 1.00 93.38 98 ASN A O 1
ATOM 783 N N . LEU A 1 99 ? 1.385 -8.008 -8.931 1.00 93.25 99 LEU A N 1
ATOM 784 C CA . LEU A 1 99 ? 2.109 -6.900 -9.555 1.00 93.25 99 LEU A CA 1
ATOM 785 C C . LEU A 1 99 ? 3.264 -7.400 -10.431 1.00 93.25 99 LEU A C 1
ATOM 787 O O . LEU A 1 99 ? 3.971 -8.343 -10.087 1.00 93.25 99 LEU A O 1
ATOM 791 N N . HIS A 1 100 ? 3.452 -6.745 -11.574 1.00 92.56 100 HIS A N 1
ATOM 792 C CA . HIS A 1 100 ? 4.602 -6.942 -12.452 1.00 92.56 100 HIS A CA 1
ATOM 793 C C . HIS A 1 100 ? 4.827 -5.667 -13.258 1.00 92.56 100 HIS A C 1
ATOM 795 O O . HIS A 1 100 ? 3.900 -5.216 -13.933 1.00 92.56 100 HIS A O 1
ATOM 801 N N . ASN A 1 101 ? 6.025 -5.091 -13.189 1.00 93.50 101 ASN A N 1
ATOM 802 C CA . ASN A 1 101 ? 6.395 -3.862 -13.893 1.00 93.50 101 ASN A CA 1
ATOM 803 C C . ASN A 1 101 ? 5.316 -2.759 -13.797 1.00 93.50 101 ASN A C 1
ATOM 805 O O . ASN A 1 101 ? 4.791 -2.267 -14.797 1.00 93.50 101 ASN A O 1
ATOM 809 N N . SER A 1 102 ? 4.882 -2.483 -12.569 1.00 94.50 102 SER A N 1
ATOM 810 C CA . SER A 1 102 ? 3.757 -1.612 -12.229 1.00 94.50 102 SER A CA 1
ATOM 811 C C . SER A 1 102 ? 4.200 -0.326 -11.513 1.00 94.50 102 SER A C 1
ATOM 813 O O . SER A 1 102 ? 3.407 0.275 -10.781 1.00 94.50 102 SER A O 1
ATOM 815 N N . ASP A 1 103 ? 5.438 0.129 -11.718 1.00 93.25 103 ASP A N 1
ATOM 816 C CA . ASP A 1 103 ? 6.025 1.296 -11.044 1.00 93.25 103 ASP A CA 1
ATOM 817 C C . ASP A 1 103 ? 5.203 2.586 -11.164 1.00 93.25 103 ASP A C 1
ATOM 819 O O . ASP A 1 103 ? 5.170 3.391 -10.237 1.00 93.25 103 ASP A O 1
ATOM 823 N N . LYS A 1 104 ? 4.498 2.772 -12.280 1.00 91.44 104 LYS A N 1
ATOM 824 C CA . LYS A 1 104 ? 3.629 3.931 -12.517 1.00 91.44 104 LYS A CA 1
ATOM 825 C C . LYS A 1 104 ? 2.337 3.898 -11.711 1.00 91.44 104 LYS A C 1
ATOM 827 O O . LYS A 1 104 ? 1.719 4.942 -11.544 1.00 91.44 104 LYS A O 1
ATOM 832 N N . VAL A 1 105 ? 1.902 2.727 -11.247 1.00 90.62 105 VAL A N 1
ATOM 833 C CA . VAL A 1 105 ? 0.596 2.533 -10.589 1.00 90.62 105 VAL A CA 1
ATOM 834 C C . VAL A 1 105 ? 0.757 2.348 -9.085 1.00 90.62 105 VAL A C 1
ATOM 836 O O . VAL A 1 105 ? -0.025 2.890 -8.302 1.00 90.62 105 VAL A O 1
ATOM 839 N N . VAL A 1 106 ? 1.788 1.615 -8.669 1.00 92.12 106 VAL A N 1
ATOM 840 C CA . VAL A 1 106 ? 2.012 1.242 -7.268 1.00 92.12 106 VAL A CA 1
ATOM 841 C C . VAL A 1 106 ? 2.067 2.441 -6.300 1.00 92.12 106 VAL A C 1
ATOM 843 O O . VAL A 1 106 ? 1.408 2.369 -5.259 1.00 92.12 106 VAL A O 1
ATOM 846 N N . PRO A 1 107 ? 2.731 3.571 -6.625 1.00 89.88 107 PRO A N 1
ATOM 847 C CA . PRO A 1 107 ? 2.758 4.752 -5.757 1.00 89.88 107 PRO A CA 1
ATOM 848 C C . PRO A 1 107 ? 1.376 5.348 -5.479 1.00 89.88 107 PRO A C 1
ATOM 850 O O . PRO A 1 107 ? 1.187 6.000 -4.456 1.00 89.88 107 PRO A O 1
ATOM 853 N N . TYR A 1 108 ? 0.412 5.127 -6.377 1.00 88.69 108 TYR A N 1
ATOM 854 C CA . TYR A 1 108 ? -0.948 5.637 -6.240 1.00 88.69 108 TYR A CA 1
ATOM 855 C C . TYR A 1 108 ? -1.868 4.636 -5.551 1.00 88.69 108 TYR A C 1
ATOM 857 O O . TYR A 1 108 ? -2.691 5.046 -4.736 1.00 88.69 108 TYR A O 1
ATOM 865 N N . ILE A 1 109 ? -1.730 3.336 -5.836 1.00 91.81 109 ILE A N 1
ATOM 866 C CA . ILE A 1 109 ? -2.623 2.322 -5.263 1.00 91.81 109 ILE A CA 1
ATOM 867 C C . ILE A 1 109 ? -2.328 2.051 -3.785 1.00 91.81 109 ILE A C 1
ATOM 869 O O . ILE A 1 109 ? -3.268 1.855 -3.022 1.00 91.81 109 ILE A O 1
ATOM 873 N N . ILE A 1 110 ? -1.059 2.114 -3.357 1.00 93.31 11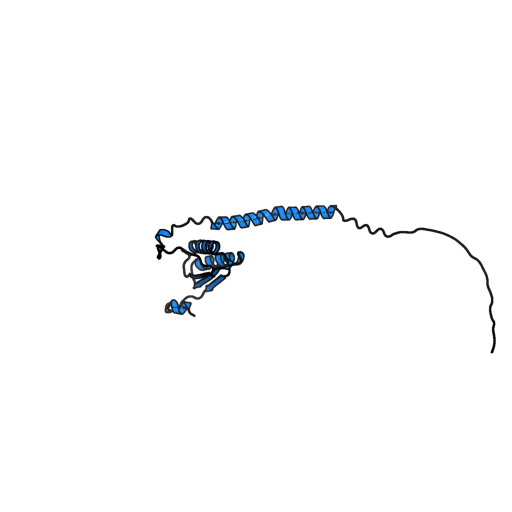0 ILE A N 1
ATOM 874 C CA . ILE A 1 110 ? -0.671 1.898 -1.953 1.00 93.31 110 ILE A CA 1
ATOM 875 C C . ILE A 1 110 ? -1.420 2.858 -1.006 1.00 93.31 110 ILE A C 1
ATOM 877 O O . ILE A 1 110 ? -2.071 2.371 -0.082 1.00 93.31 110 ILE A O 1
ATOM 881 N N . PRO A 1 111 ? -1.419 4.192 -1.224 1.00 90.12 111 PRO A N 1
ATOM 882 C CA . PRO A 1 111 ? -2.212 5.114 -0.411 1.00 90.12 111 PRO A CA 1
ATOM 883 C C . PRO A 1 111 ? -3.716 4.816 -0.411 1.00 90.12 111 PRO A C 1
ATOM 885 O O . PRO A 1 111 ? -4.371 5.024 0.607 1.00 90.12 111 PRO A O 1
ATOM 888 N N . GLN A 1 112 ? -4.282 4.327 -1.522 1.00 92.12 112 GLN A N 1
ATOM 889 C CA . GLN A 1 112 ? -5.710 3.986 -1.572 1.00 92.12 112 GLN A CA 1
ATOM 890 C C . GLN A 1 112 ? -6.025 2.723 -0.771 1.00 92.12 112 GLN A C 1
ATOM 892 O O . GLN A 1 112 ? -7.015 2.704 -0.044 1.00 92.12 112 GLN A O 1
ATOM 897 N N . ILE A 1 113 ? -5.173 1.694 -0.860 1.00 93.94 113 ILE A N 1
ATOM 898 C CA . ILE A 1 113 ? -5.284 0.499 -0.014 1.00 93.94 113 ILE A CA 1
ATOM 899 C C . ILE A 1 113 ? -5.171 0.912 1.447 1.00 93.94 113 ILE A C 1
ATOM 901 O O . ILE A 1 113 ? -5.986 0.483 2.254 1.00 93.94 113 ILE A O 1
ATOM 905 N N . GLN A 1 114 ? -4.227 1.795 1.781 1.00 92.94 114 GLN A N 1
ATOM 906 C CA . GLN A 1 114 ? -4.080 2.262 3.153 1.00 92.94 114 GLN A CA 1
ATOM 907 C C . GLN A 1 114 ? -5.334 2.974 3.655 1.00 92.94 114 GLN A C 1
ATOM 909 O O . GLN A 1 114 ? -5.842 2.648 4.720 1.00 92.94 114 GLN A O 1
ATOM 914 N N . ARG A 1 115 ? -5.889 3.882 2.852 1.00 89.62 115 ARG A N 1
ATOM 915 C CA . ARG A 1 115 ? -7.134 4.571 3.194 1.00 89.62 115 ARG A CA 1
ATOM 916 C C . ARG A 1 115 ? -8.290 3.594 3.395 1.00 89.62 115 ARG A C 1
ATOM 918 O O . ARG A 1 115 ? -9.126 3.806 4.266 1.00 89.62 115 ARG A O 1
ATOM 925 N N . LEU A 1 116 ? -8.340 2.530 2.595 1.00 90.88 116 LEU A N 1
ATOM 926 C CA . LEU A 1 116 ? -9.323 1.469 2.765 1.00 90.88 116 LEU A CA 1
ATOM 927 C C . LEU A 1 116 ? -9.096 0.717 4.083 1.00 90.88 116 LEU A C 1
ATOM 929 O O . LEU A 1 116 ? -10.048 0.541 4.831 1.00 90.88 116 LEU A O 1
ATOM 933 N N . VAL A 1 117 ? -7.857 0.337 4.405 1.00 92.69 117 VAL A N 1
ATOM 934 C CA . VAL A 1 117 ? -7.508 -0.292 5.691 1.00 92.69 117 VAL A CA 1
ATOM 935 C C . VAL A 1 117 ? -7.928 0.591 6.869 1.00 92.69 117 VAL A C 1
ATOM 937 O O . VAL A 1 117 ? -8.513 0.084 7.823 1.00 92.69 117 VAL A O 1
ATOM 940 N N . ASP A 1 118 ? -7.703 1.902 6.783 1.00 89.56 118 ASP A N 1
ATOM 941 C CA . ASP A 1 118 ? -8.070 2.857 7.833 1.00 89.56 118 ASP A CA 1
ATOM 942 C C . ASP A 1 118 ? -9.595 2.939 8.036 1.00 89.56 118 ASP A C 1
ATOM 944 O O . ASP A 1 118 ? -10.061 3.069 9.166 1.00 89.56 118 ASP A O 1
ATOM 948 N N . ILE A 1 119 ? -10.382 2.827 6.957 1.00 89.06 119 ILE A N 1
ATOM 949 C CA . ILE A 1 119 ? -11.855 2.816 7.010 1.00 89.06 119 ILE A CA 1
ATOM 950 C C . ILE A 1 119 ? -12.386 1.480 7.550 1.00 89.06 119 ILE A C 1
ATOM 952 O O . ILE A 1 119 ? -13.336 1.467 8.329 1.00 89.06 119 ILE A O 1
ATOM 956 N N . LEU A 1 120 ? -11.797 0.358 7.127 1.00 90.25 120 LEU A N 1
ATOM 957 C CA . LEU A 1 120 ? -12.224 -0.994 7.511 1.00 90.25 120 LEU A CA 1
ATOM 958 C C . LEU A 1 120 ? -11.780 -1.385 8.930 1.00 90.25 120 LEU A C 1
ATOM 960 O O . LEU A 1 120 ? -12.395 -2.250 9.557 1.00 90.25 120 LEU A O 1
ATOM 964 N N . GLY A 1 121 ? -10.714 -0.755 9.423 1.00 90.25 121 GLY A N 1
ATOM 965 C CA . GLY A 1 121 ? -10.016 -1.124 10.646 1.00 90.25 121 GLY A CA 1
ATOM 966 C C . GLY A 1 121 ? -8.975 -2.219 10.400 1.00 90.25 121 GLY A C 1
ATOM 967 O O . GLY A 1 121 ? -9.278 -3.287 9.867 1.00 90.25 121 GLY A O 1
ATOM 968 N N . SER A 1 122 ? -7.740 -1.985 10.851 1.00 92.69 122 SER A N 1
ATOM 969 C CA . SER A 1 122 ? -6.590 -2.873 10.613 1.00 92.69 122 SER A CA 1
ATOM 970 C C . SER A 1 122 ? -6.792 -4.315 11.086 1.00 92.69 122 SER A C 1
ATOM 972 O O . SER A 1 122 ? -6.333 -5.241 10.429 1.00 92.69 122 SER A O 1
ATOM 974 N N . GLN A 1 123 ? -7.523 -4.528 12.184 1.00 92.25 123 GLN A N 1
ATOM 975 C CA . GLN A 1 123 ? -7.775 -5.865 12.743 1.00 92.25 123 GLN A CA 1
ATOM 976 C C . GLN A 1 123 ? -8.662 -6.746 11.857 1.00 92.25 123 GLN A C 1
ATOM 978 O O . GLN A 1 123 ? -8.671 -7.967 12.000 1.00 92.25 123 GLN A O 1
ATOM 983 N N . ARG A 1 124 ? -9.428 -6.128 10.956 1.00 93.75 124 ARG A N 1
ATOM 984 C CA . ARG A 1 124 ? -10.374 -6.811 10.075 1.00 93.75 124 ARG A CA 1
ATOM 985 C C . ARG A 1 124 ? -9.817 -6.994 8.674 1.00 93.75 124 ARG A C 1
ATOM 987 O O . ARG A 1 124 ? -10.533 -7.511 7.826 1.00 93.75 124 ARG A O 1
ATOM 994 N N . VAL A 1 125 ? -8.584 -6.569 8.407 1.00 96.12 125 VAL A N 1
ATOM 995 C CA . VAL A 1 125 ? -8.001 -6.598 7.066 1.00 96.12 125 VAL A CA 1
ATOM 996 C C . VAL A 1 125 ? -6.748 -7.457 7.047 1.00 96.12 125 VAL A C 1
ATOM 998 O O . VAL A 1 125 ? -5.876 -7.326 7.899 1.00 96.12 125 VAL A O 1
ATOM 1001 N N . PHE A 1 126 ? -6.640 -8.295 6.023 1.00 97.50 126 PHE A N 1
ATOM 1002 C CA . PHE A 1 126 ? -5.398 -8.953 5.649 1.00 97.50 126 PHE A CA 1
ATOM 1003 C C . PHE A 1 126 ? -4.978 -8.506 4.248 1.00 97.50 126 PHE A C 1
ATOM 1005 O O . PHE A 1 126 ? -5.786 -8.538 3.315 1.00 97.50 126 PHE A O 1
ATOM 1012 N N . VAL A 1 127 ? -3.717 -8.100 4.091 1.00 97.75 127 VAL A N 1
ATOM 1013 C CA . VAL A 1 127 ? -3.165 -7.629 2.812 1.00 97.75 127 VAL A CA 1
ATOM 1014 C C . VAL A 1 127 ? -2.196 -8.662 2.237 1.00 97.75 127 VAL A C 1
ATOM 1016 O O . VAL A 1 127 ? -1.141 -8.910 2.810 1.00 97.75 127 VAL A O 1
ATOM 1019 N N . SER A 1 128 ? -2.525 -9.230 1.080 1.00 97.19 128 SER A N 1
ATOM 1020 C CA . SER A 1 128 ? -1.673 -10.148 0.324 1.00 97.19 128 SER A CA 1
ATOM 1021 C C . SER A 1 128 ? -1.192 -9.498 -0.975 1.00 97.19 128 SER A C 1
ATOM 1023 O O . SER A 1 128 ? -2.000 -9.057 -1.794 1.00 97.19 128 SER A O 1
ATOM 1025 N N . ILE A 1 129 ? 0.122 -9.405 -1.182 1.00 95.94 129 ILE A N 1
ATOM 1026 C CA . ILE A 1 129 ? 0.694 -8.859 -2.421 1.00 95.94 129 ILE A CA 1
ATOM 1027 C C . ILE A 1 129 ? 1.749 -9.816 -2.955 1.00 95.94 129 ILE A C 1
ATOM 1029 O O . ILE A 1 129 ? 2.753 -10.061 -2.292 1.00 95.94 129 ILE A O 1
ATOM 1033 N N . TYR A 1 130 ? 1.559 -10.290 -4.178 1.00 94.06 130 TYR A N 1
ATOM 1034 C CA . TYR A 1 130 ? 2.562 -11.050 -4.908 1.00 94.06 130 TYR A CA 1
ATOM 1035 C C . TYR A 1 130 ? 3.139 -10.197 -6.038 1.00 94.06 130 TYR A C 1
ATOM 1037 O O . TYR A 1 130 ? 2.413 -9.587 -6.825 1.00 94.06 130 TYR A O 1
ATOM 1045 N N . GLU A 1 131 ? 4.458 -10.145 -6.131 1.00 93.38 131 GLU A N 1
ATOM 1046 C CA . GLU A 1 131 ? 5.188 -9.429 -7.165 1.00 93.38 131 GLU A CA 1
ATOM 1047 C C . GLU A 1 131 ? 6.104 -10.400 -7.903 1.00 93.38 131 GLU A C 1
ATOM 1049 O O . GLU A 1 131 ? 6.826 -11.184 -7.287 1.00 93.38 131 GLU A O 1
ATOM 1054 N N . SER A 1 132 ? 6.016 -10.378 -9.232 1.00 90.44 132 SER A N 1
ATOM 1055 C CA . SER A 1 132 ? 6.529 -11.442 -10.086 1.00 90.44 132 SER A CA 1
ATOM 1056 C C . SER A 1 132 ? 7.744 -11.013 -10.921 1.00 90.44 132 SER A C 1
ATOM 1058 O O . SER A 1 132 ? 7.635 -10.906 -12.147 1.00 90.44 132 SER A O 1
ATOM 1060 N N . GLY A 1 133 ? 8.892 -10.751 -10.301 1.00 88.38 133 GLY A N 1
ATOM 1061 C CA . GLY A 1 133 ? 10.158 -10.517 -11.008 1.00 88.38 133 GLY A CA 1
ATOM 1062 C C . GLY A 1 133 ? 10.196 -9.230 -11.828 1.00 88.38 133 GLY A C 1
ATOM 1063 O O . GLY A 1 133 ? 10.617 -9.236 -12.987 1.00 88.38 133 GLY A O 1
ATOM 1064 N N . SER A 1 134 ? 9.700 -8.130 -11.270 1.00 90.31 134 SER A N 1
ATOM 1065 C CA . SER A 1 134 ? 9.713 -6.814 -11.906 1.00 90.31 134 SER A CA 1
ATOM 1066 C C . SER A 1 134 ? 11.140 -6.300 -12.051 1.00 90.31 134 SER A C 1
ATOM 1068 O O . SER A 1 134 ? 11.965 -6.416 -11.147 1.00 90.31 134 SER A O 1
ATOM 1070 N N . VAL A 1 135 ? 11.415 -5.677 -13.192 1.00 90.81 135 VAL A N 1
ATOM 1071 C CA . VAL A 1 135 ? 12.711 -5.048 -13.493 1.00 90.81 135 VAL A CA 1
ATOM 1072 C C . VAL A 1 135 ? 12.715 -3.545 -13.201 1.00 90.81 135 VAL A C 1
ATOM 1074 O O . VAL A 1 135 ? 13.749 -2.891 -13.310 1.00 90.81 135 VAL A O 1
ATOM 1077 N N . ASP A 1 136 ? 11.554 -2.993 -12.853 1.00 92.25 136 ASP A N 1
ATOM 1078 C CA . ASP A 1 136 ? 11.360 -1.592 -12.500 1.00 92.25 136 ASP A CA 1
ATOM 1079 C C . ASP A 1 136 ? 11.357 -1.377 -10.970 1.00 92.25 136 ASP A C 1
ATOM 1081 O O . ASP A 1 136 ? 11.767 -2.228 -10.179 1.00 92.25 136 ASP A O 1
ATOM 1085 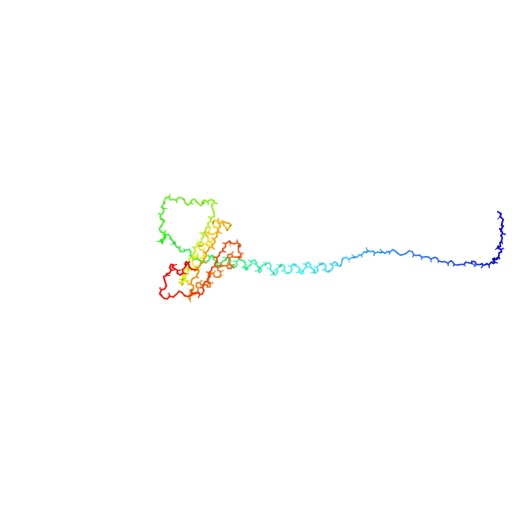N N . SER A 1 137 ? 10.888 -0.210 -10.522 1.00 93.38 137 SER A N 1
ATOM 1086 C CA . SER A 1 137 ? 10.849 0.117 -9.090 1.00 93.38 137 SER A CA 1
ATOM 1087 C C . SER A 1 137 ? 9.715 -0.560 -8.298 1.00 93.38 137 SER A C 1
ATOM 1089 O O . SER A 1 137 ? 9.624 -0.340 -7.088 1.00 93.38 137 SER A O 1
ATOM 1091 N N . THR A 1 138 ? 8.881 -1.405 -8.921 1.00 94.38 138 THR A N 1
ATOM 1092 C CA . THR A 1 138 ? 7.733 -2.083 -8.280 1.00 94.38 138 THR A CA 1
ATOM 1093 C C . THR A 1 138 ? 8.136 -2.829 -7.015 1.00 94.38 138 THR A C 1
ATOM 1095 O O . THR A 1 138 ? 7.565 -2.574 -5.952 1.00 94.38 138 THR A O 1
ATOM 1098 N N . GLY A 1 139 ? 9.163 -3.684 -7.100 1.00 92.00 139 GLY A N 1
ATOM 1099 C CA . GLY A 1 139 ? 9.667 -4.459 -5.961 1.00 92.00 139 GLY A CA 1
ATOM 1100 C C . GLY A 1 139 ? 10.089 -3.565 -4.790 1.00 92.00 139 GLY A C 1
ATOM 1101 O O . GLY A 1 139 ? 9.760 -3.816 -3.631 1.00 92.00 139 GLY A O 1
ATOM 1102 N N . ARG A 1 140 ? 10.741 -2.432 -5.080 1.00 91.94 140 ARG A N 1
ATOM 1103 C CA . ARG A 1 140 ? 11.151 -1.467 -4.050 1.00 91.94 140 ARG A CA 1
ATOM 1104 C C . ARG A 1 140 ? 9.950 -0.827 -3.353 1.00 91.94 140 ARG A C 1
ATOM 1106 O O . ARG A 1 140 ? 9.975 -0.664 -2.133 1.00 91.94 140 ARG A O 1
ATOM 1113 N N . TRP A 1 141 ? 8.911 -0.468 -4.103 1.00 93.31 141 TRP A N 1
ATOM 1114 C CA . TRP A 1 141 ? 7.704 0.126 -3.533 1.00 93.31 141 TRP A CA 1
ATOM 1115 C C . TRP A 1 141 ? 6.964 -0.827 -2.597 1.00 93.31 141 TRP A C 1
ATOM 1117 O O . TRP A 1 141 ? 6.588 -0.424 -1.495 1.00 93.31 141 TRP A O 1
ATOM 1127 N N . ILE A 1 142 ? 6.791 -2.090 -2.988 1.00 93.81 142 ILE A N 1
ATOM 1128 C CA . ILE A 1 142 ? 6.084 -3.060 -2.142 1.00 93.81 142 ILE A CA 1
ATOM 1129 C C . ILE A 1 142 ? 6.884 -3.434 -0.891 1.00 93.81 142 ILE A C 1
ATOM 1131 O O . ILE A 1 142 ? 6.290 -3.673 0.157 1.00 93.81 142 ILE A O 1
ATOM 1135 N N . LEU A 1 143 ? 8.221 -3.417 -0.950 1.00 92.38 143 LEU A N 1
ATOM 1136 C CA . LEU A 1 143 ? 9.067 -3.628 0.227 1.00 92.38 143 LEU A CA 1
ATOM 1137 C C . LEU A 1 143 ? 8.941 -2.471 1.223 1.00 92.38 143 LEU A C 1
ATOM 1139 O O . LEU A 1 143 ? 8.849 -2.711 2.428 1.00 92.38 143 LEU A O 1
ATOM 1143 N N . LEU A 1 144 ? 8.875 -1.227 0.736 1.00 93.50 144 LEU A N 1
ATOM 1144 C CA . LEU A 1 144 ? 8.568 -0.070 1.584 1.00 93.50 144 LEU A CA 1
ATOM 1145 C C . LEU A 1 144 ? 7.178 -0.200 2.215 1.00 93.50 144 LEU A C 1
ATOM 1147 O O . LEU A 1 144 ? 7.011 0.091 3.400 1.00 93.50 144 LEU A O 1
ATOM 1151 N N . TYR A 1 145 ? 6.192 -0.676 1.454 1.00 94.69 145 TYR A N 1
ATOM 1152 C CA . TYR A 1 145 ? 4.851 -0.886 1.988 1.00 94.69 145 TYR A CA 1
ATOM 1153 C C . TYR A 1 145 ? 4.796 -2.018 3.019 1.00 94.69 145 TYR A C 1
ATOM 1155 O O . TYR A 1 145 ? 4.152 -1.855 4.051 1.00 94.69 145 TYR A O 1
ATOM 1163 N N . ARG A 1 146 ? 5.551 -3.109 2.829 1.00 95.69 146 ARG A N 1
ATOM 1164 C CA . ARG A 1 146 ? 5.698 -4.178 3.833 1.00 95.69 146 ARG A CA 1
ATOM 1165 C C . ARG A 1 146 ? 6.173 -3.625 5.172 1.00 95.69 146 ARG A C 1
ATOM 1167 O O . ARG A 1 146 ? 5.570 -3.905 6.201 1.00 95.69 146 ARG A O 1
ATOM 1174 N N . GLN A 1 147 ? 7.221 -2.801 5.157 1.00 95.19 147 GLN A N 1
ATOM 1175 C CA . GLN A 1 147 ? 7.738 -2.173 6.378 1.00 95.19 147 GLN A CA 1
ATOM 1176 C C . GLN A 1 147 ? 6.685 -1.290 7.051 1.00 95.19 147 GLN A C 1
ATOM 1178 O O . GLN A 1 147 ? 6.586 -1.272 8.276 1.00 95.19 147 GLN A O 1
ATOM 1183 N N . TYR A 1 148 ? 5.888 -0.573 6.255 1.00 94.44 148 TYR A N 1
ATOM 1184 C CA . TYR A 1 148 ? 4.788 0.229 6.769 1.00 94.44 148 TYR A CA 1
ATOM 1185 C C . TYR A 1 148 ? 3.720 -0.646 7.442 1.00 94.44 148 TYR A C 1
ATOM 1187 O O . TYR A 1 148 ? 3.377 -0.378 8.594 1.00 94.44 148 TYR A O 1
ATOM 1195 N N . LEU A 1 149 ? 3.240 -1.700 6.772 1.00 95.69 149 LEU A N 1
ATOM 1196 C CA . LEU A 1 149 ? 2.221 -2.615 7.305 1.00 95.69 149 LEU A CA 1
ATOM 1197 C C . LEU A 1 149 ? 2.695 -3.278 8.600 1.00 95.69 149 LEU A C 1
ATOM 1199 O O . LEU A 1 149 ? 1.969 -3.288 9.591 1.00 95.69 149 LEU A O 1
ATOM 1203 N N . GLN A 1 150 ? 3.949 -3.734 8.618 1.00 95.62 150 GLN A N 1
ATOM 1204 C CA . GLN A 1 150 ? 4.583 -4.307 9.801 1.00 95.62 150 GLN A CA 1
ATOM 1205 C C . GLN A 1 150 ? 4.682 -3.302 10.953 1.00 95.62 150 GLN A C 1
ATOM 1207 O O . GLN A 1 150 ? 4.427 -3.661 12.094 1.00 95.62 150 GLN A O 1
ATOM 1212 N N . SER A 1 151 ? 5.024 -2.040 10.677 1.00 94.88 151 SER A N 1
ATOM 1213 C CA . SER A 1 151 ? 5.150 -1.014 11.724 1.00 94.88 151 SER A CA 1
ATOM 1214 C C . SER A 1 151 ? 3.820 -0.563 12.337 1.00 94.88 151 SER A C 1
ATOM 1216 O O . SER A 1 151 ? 3.837 0.120 13.358 1.00 94.88 151 SER A O 1
ATOM 1218 N N . ASN A 1 152 ? 2.697 -0.911 11.705 1.00 93.25 152 ASN A N 1
ATOM 1219 C CA . ASN A 1 152 ? 1.344 -0.588 12.160 1.00 93.25 152 ASN A CA 1
ATOM 1220 C C . ASN A 1 152 ? 0.554 -1.843 12.574 1.00 93.25 152 ASN A C 1
ATOM 1222 O O . ASN A 1 152 ? -0.667 -1.765 12.698 1.00 93.25 152 ASN A O 1
ATOM 1226 N N . ASP A 1 153 ? 1.228 -2.988 12.745 1.00 95.44 153 ASP A N 1
ATOM 1227 C CA . ASP A 1 153 ? 0.618 -4.266 13.139 1.00 95.44 153 ASP A CA 1
ATOM 1228 C C . ASP A 1 153 ? -0.566 -4.689 12.246 1.00 95.44 153 ASP A C 1
ATOM 1230 O O . ASP A 1 153 ? -1.539 -5.292 12.701 1.00 95.44 153 ASP A O 1
ATOM 1234 N N . ILE A 1 154 ? -0.497 -4.370 10.948 1.00 95.94 154 ILE A N 1
ATOM 1235 C CA . ILE A 1 154 ? -1.515 -4.765 9.969 1.00 95.94 154 ILE A CA 1
ATOM 1236 C C . ILE A 1 154 ? -1.178 -6.180 9.469 1.00 95.94 154 ILE A C 1
ATOM 1238 O O . ILE A 1 154 ? -0.069 -6.377 8.957 1.00 95.94 154 ILE A O 1
ATOM 1242 N N . PRO A 1 155 ? -2.092 -7.166 9.564 1.00 96.94 155 PRO A N 1
ATOM 1243 C CA . PRO A 1 155 ? -1.867 -8.511 9.039 1.00 96.94 155 PRO A CA 1
ATOM 1244 C C . PRO A 1 155 ? -1.577 -8.494 7.535 1.00 96.94 155 PRO A C 1
ATOM 1246 O O . PRO A 1 155 ? -2.345 -7.936 6.746 1.00 96.94 155 PRO A O 1
ATOM 1249 N N . HIS A 1 156 ? -0.458 -9.089 7.123 1.00 97.69 156 HIS A N 1
ATOM 1250 C CA . HIS A 1 156 ? -0.059 -9.074 5.722 1.00 97.69 156 HIS A CA 1
ATOM 1251 C C . HIS A 1 156 ? 0.865 -10.225 5.331 1.00 97.69 156 HIS A C 1
ATOM 1253 O O . HIS A 1 156 ? 1.615 -10.759 6.146 1.00 97.69 156 HIS A O 1
ATOM 1259 N N . GLU A 1 157 ? 0.865 -10.523 4.037 1.00 96.56 157 GLU A N 1
ATOM 1260 C CA . GLU A 1 157 ? 1.852 -11.355 3.367 1.00 96.56 157 GLU A CA 1
ATOM 1261 C C . GLU A 1 157 ? 2.242 -10.672 2.061 1.00 96.56 157 GLU A C 1
ATOM 1263 O O . GLU A 1 157 ? 1.423 -10.444 1.176 1.00 96.56 157 GLU A O 1
ATOM 1268 N N . ILE A 1 158 ? 3.510 -10.303 1.938 1.00 95.31 158 ILE A N 1
ATOM 1269 C CA . ILE A 1 158 ? 4.025 -9.731 0.700 1.00 95.31 158 ILE A CA 1
ATOM 1270 C C . ILE A 1 158 ? 5.111 -10.664 0.211 1.00 95.31 158 ILE A C 1
ATOM 1272 O O . ILE A 1 158 ? 6.026 -10.966 0.970 1.00 95.31 158 ILE A O 1
ATOM 1276 N N . ILE A 1 159 ? 5.054 -11.074 -1.045 1.00 91.38 159 ILE A N 1
ATOM 1277 C CA . ILE A 1 159 ? 6.053 -11.913 -1.698 1.00 91.38 159 ILE A CA 1
ATOM 1278 C C . ILE A 1 159 ? 6.580 -11.123 -2.893 1.00 91.38 159 ILE A C 1
ATOM 1280 O O . ILE A 1 159 ? 5.807 -10.615 -3.697 1.00 91.38 159 ILE A O 1
ATOM 1284 N N . SER A 1 160 ? 7.900 -10.990 -2.978 1.00 88.44 160 SER A N 1
ATOM 1285 C CA . SER A 1 160 ? 8.587 -10.436 -4.144 1.00 88.44 160 SER A CA 1
ATOM 1286 C C . SER A 1 160 ? 9.499 -11.533 -4.644 1.00 88.44 160 SER A C 1
ATOM 1288 O O . SER A 1 160 ? 10.414 -11.961 -3.934 1.00 88.44 160 SER A O 1
ATOM 1290 N N . ASP A 1 161 ? 9.145 -12.066 -5.801 1.00 81.38 161 ASP A N 1
ATOM 1291 C CA . ASP A 1 161 ? 9.880 -13.133 -6.443 1.00 81.38 161 ASP A CA 1
ATOM 1292 C C . ASP A 1 161 ? 10.874 -12.529 -7.433 1.00 81.38 161 ASP A C 1
ATOM 1294 O O . ASP A 1 161 ? 10.529 -11.637 -8.199 1.00 81.38 161 ASP A O 1
ATOM 1298 N N . ASN A 1 162 ? 12.103 -13.039 -7.446 1.00 73.69 162 ASN A N 1
ATOM 1299 C CA . ASN A 1 162 ? 13.106 -12.669 -8.447 1.00 73.69 162 ASN A CA 1
ATOM 1300 C C . ASN A 1 162 ? 13.098 -13.626 -9.649 1.00 73.69 162 ASN A C 1
ATOM 1302 O O . ASN A 1 162 ? 13.921 -13.487 -10.558 1.00 73.69 162 ASN A O 1
ATOM 1306 N N . ARG A 1 163 ? 12.213 -14.630 -9.657 1.00 70.38 163 ARG A N 1
ATOM 1307 C CA . ARG A 1 163 ? 12.048 -15.530 -10.796 1.00 70.38 163 ARG A CA 1
ATOM 1308 C C . ARG A 1 163 ? 11.568 -14.739 -12.008 1.00 70.38 163 ARG A C 1
ATOM 1310 O O . ARG A 1 163 ? 10.681 -13.891 -11.939 1.00 70.38 163 ARG A O 1
ATOM 1317 N N . VAL A 1 164 ? 12.184 -15.042 -13.144 1.00 67.25 164 VAL A N 1
ATOM 1318 C CA . VAL A 1 164 ? 11.818 -14.471 -14.437 1.00 67.25 164 VAL A CA 1
ATOM 1319 C C . VAL A 1 164 ? 11.016 -15.521 -15.187 1.00 67.25 164 VAL A C 1
ATOM 1321 O O . VAL A 1 164 ? 11.509 -16.621 -15.443 1.00 67.25 164 VAL A O 1
ATOM 1324 N N . ARG A 1 165 ? 9.779 -15.180 -15.561 1.00 72.44 165 ARG A N 1
ATOM 1325 C CA . ARG A 1 165 ? 8.933 -16.041 -16.394 1.00 72.44 165 ARG A CA 1
ATOM 1326 C C . ARG A 1 165 ? 9.645 -16.359 -17.712 1.00 72.44 165 ARG A C 1
ATOM 1328 O O . ARG A 1 165 ? 10.030 -15.449 -18.450 1.00 72.44 165 ARG A O 1
ATOM 1335 N N . GLY A 1 166 ? 9.766 -17.644 -18.045 1.00 71.62 166 GLY A N 1
ATOM 1336 C CA . GLY A 1 166 ? 10.278 -18.073 -19.347 1.00 71.62 166 GLY A CA 1
ATOM 1337 C C . GLY A 1 166 ? 9.391 -17.566 -20.492 1.00 71.62 166 GLY A C 1
ATOM 1338 O O . GLY A 1 166 ? 8.168 -17.528 -20.365 1.00 71.62 166 GLY A O 1
ATOM 1339 N N . ARG A 1 167 ? 9.983 -17.184 -21.635 1.00 69.81 167 ARG A N 1
ATOM 1340 C CA . ARG A 1 167 ? 9.243 -16.583 -22.770 1.00 69.81 167 ARG A CA 1
ATOM 1341 C C . ARG A 1 167 ? 8.086 -17.445 -23.294 1.00 69.81 167 ARG A C 1
ATOM 1343 O O . ARG A 1 167 ? 7.122 -16.892 -23.809 1.00 69.81 167 ARG A O 1
ATOM 1350 N N . SER A 1 168 ? 8.183 -18.766 -23.163 1.00 78.81 168 SER A N 1
ATOM 1351 C CA . SER A 1 168 ? 7.176 -19.736 -23.609 1.00 78.81 168 SER A CA 1
ATOM 1352 C C . SER A 1 168 ? 6.154 -20.128 -22.534 1.00 78.81 168 SER A C 1
ATOM 1354 O O . SER A 1 168 ? 5.204 -20.837 -22.849 1.00 78.81 168 SER A O 1
ATOM 1356 N N . GLN A 1 169 ? 6.317 -19.694 -21.280 1.00 78.06 169 GLN A N 1
ATOM 1357 C CA . GLN A 1 169 ? 5.447 -20.112 -20.180 1.00 78.06 169 GLN A CA 1
ATOM 1358 C C . GLN A 1 169 ? 4.213 -19.213 -20.078 1.00 78.06 169 GLN A C 1
ATOM 1360 O O . GLN A 1 169 ? 4.318 -17.981 -20.068 1.00 78.06 169 GLN A O 1
ATOM 1365 N N . HIS A 1 170 ? 3.027 -19.813 -19.967 1.00 76.25 170 HIS A N 1
ATOM 1366 C CA . HIS A 1 170 ? 1.788 -19.059 -19.818 1.00 76.25 170 HIS A CA 1
ATOM 1367 C C . HIS A 1 170 ? 1.749 -18.336 -18.460 1.00 76.25 170 HIS A C 1
ATOM 1369 O O . HIS A 1 170 ? 2.257 -18.832 -17.456 1.00 76.25 170 HIS A O 1
ATOM 1375 N N . ARG A 1 171 ? 1.178 -17.123 -18.418 1.00 67.19 171 ARG A N 1
ATOM 1376 C CA . ARG A 1 171 ? 1.202 -16.284 -17.201 1.00 67.19 171 ARG A CA 1
ATOM 1377 C C . ARG A 1 171 ? 0.432 -16.918 -16.040 1.00 67.19 171 ARG A C 1
ATOM 1379 O O . ARG A 1 171 ? 0.829 -16.729 -14.902 1.00 67.19 171 ARG A O 1
ATOM 1386 N N . ILE A 1 172 ? -0.657 -17.630 -16.331 1.00 75.00 172 ILE A N 1
ATOM 1387 C CA . ILE A 1 172 ? -1.474 -18.289 -15.303 1.00 75.00 172 ILE A CA 1
ATOM 1388 C C . ILE A 1 172 ? -0.671 -19.421 -14.661 1.00 75.00 172 ILE A C 1
ATOM 1390 O O . ILE A 1 172 ? -0.492 -19.413 -13.451 1.00 75.00 172 ILE A O 1
ATOM 1394 N N . ASP A 1 173 ? -0.107 -20.310 -15.478 1.00 74.12 173 ASP A N 1
ATOM 1395 C CA . ASP A 1 173 ? 0.682 -21.453 -15.004 1.00 74.12 173 ASP A CA 1
ATOM 1396 C C . ASP A 1 173 ? 1.880 -21.002 -14.165 1.00 74.12 173 ASP A C 1
ATOM 1398 O O . ASP A 1 173 ? 2.156 -21.562 -13.109 1.00 74.12 173 ASP A O 1
ATOM 1402 N N . TYR A 1 174 ? 2.554 -19.934 -14.598 1.00 74.50 174 TYR A N 1
ATOM 1403 C CA . TYR A 1 174 ? 3.672 -19.349 -13.862 1.00 74.50 174 TYR A CA 1
ATOM 1404 C C . TYR A 1 174 ? 3.287 -18.863 -12.454 1.00 74.50 174 TYR A C 1
ATOM 1406 O O . TYR A 1 174 ? 4.087 -18.983 -11.537 1.00 74.50 174 TYR A O 1
ATOM 1414 N N . LEU A 1 175 ? 2.078 -18.320 -12.278 1.00 71.50 175 LEU A N 1
ATOM 1415 C CA . LEU A 1 175 ? 1.602 -17.810 -10.987 1.00 71.50 175 LEU A CA 1
ATOM 1416 C C . LEU A 1 175 ? 0.982 -18.895 -10.093 1.00 71.50 175 LEU A C 1
ATOM 1418 O O . LEU A 1 175 ? 0.730 -18.634 -8.921 1.00 71.50 175 LEU A O 1
ATOM 1422 N N . ALA A 1 176 ? 0.692 -20.073 -10.644 1.00 71.81 176 ALA A N 1
ATOM 1423 C CA . ALA A 1 176 ? 0.057 -21.179 -9.931 1.00 71.81 176 ALA A CA 1
ATOM 1424 C C . ALA A 1 176 ? 1.056 -22.220 -9.385 1.00 71.81 176 A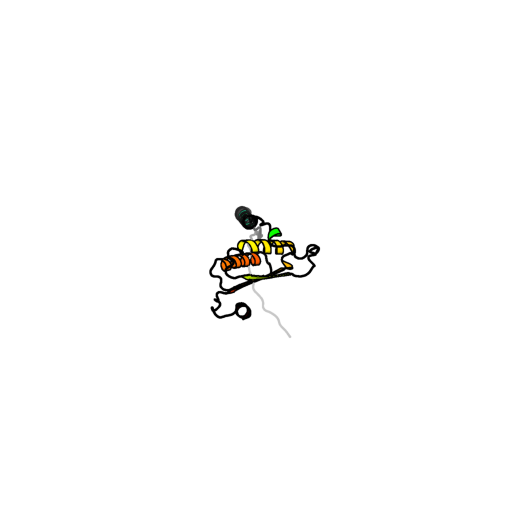LA A C 1
ATOM 1426 O O . ALA A 1 176 ? 0.622 -23.199 -8.780 1.00 71.81 176 ALA A O 1
ATOM 1427 N N . THR A 1 177 ? 2.359 -22.033 -9.630 1.00 60.88 177 THR A N 1
ATOM 1428 C CA . THR A 1 177 ? 3.437 -22.980 -9.288 1.00 60.88 177 THR A CA 1
ATOM 1429 C C . THR A 1 177 ? 4.274 -22.471 -8.121 1.00 60.88 177 THR A C 1
ATOM 1431 O O . THR A 1 177 ? 4.615 -23.288 -7.239 1.00 60.88 177 THR A O 1
#

Foldseek 3Di:
DDDDDDDDDDDDDDDDDDDDDDDDDPPDPPDPVVVVVVVVVVVVVCCVVVVVVVVVVVVVVVVVLPPPDDDPCCVVDVPPDPPDDPPPDPAAEEAEEEDAQCVVPLSPVLSVVVVVCVVNPLVRYEYEYEYDQHPDCNVVSVVVSVVVCVVVVRHYDYHHDNDDDDPPDDPVVVVVD

Sequence (177 aa):
MMRFRGLPTSPSASPTRSADSSQSPSRGRLLDTSAFRWAIFFIALVVILFLPYTLAARLLKTMRFLNVQPMDMSRYCQRRYSNSTLELGDGSYFIALNLHNSDKVVPYIIPQIQRLVDILGSQRVFVSIYESGSVDSTGRWILLYRQYLQSNDIPHEIISDNRVRGRSQHRIDYLAT

Organism: Beta vulgaris subsp. vulgaris (NCBI:txid3555)

Secondary structure (DSSP, 8-state):
--------------------------------HHHHHHHHHHHHHHHHHHHHHHHHHHHHHHHHHHTS----GGGTS--S-TT------SS-EEEEEEESS-TTTHHHHHHHHHHHHHHH-GGGEEEEEEEE--SSTHHHHHHHHHHHHHHTT--EEEEEE-PPPPTTS-HHHHH--

pLDDT: mean 75.64, std 18.02, range [39.19, 97.75]

Radius of gyration: 40.55 Å; chains: 1; bounding box: 73×63×126 Å